Protein AF-A0AAW1HUA6-F1 (afdb_monomer_lite)

Radius of gyration: 13.7 Å; chains: 1; bounding box: 29×20×43 Å

Structure (mmCIF, N/CA/C/O backbone):
data_AF-A0AAW1HUA6-F1
#
_entry.id   AF-A0AAW1HUA6-F1
#
loop_
_atom_site.group_PDB
_atom_site.id
_atom_site.type_symbol
_atom_site.label_atom_id
_atom_site.label_alt_id
_atom_site.label_comp_id
_atom_site.label_asym_id
_atom_site.label_entity_id
_atom_site.label_seq_id
_atom_site.pdbx_PDB_ins_code
_atom_site.Cartn_x
_atom_site.Cartn_y
_atom_site.Cartn_z
_atom_site.occupancy
_atom_site.B_iso_or_equiv
_atom_site.auth_seq_id
_atom_site.auth_comp_id
_atom_site.auth_asym_id
_atom_site.auth_atom_id
_atom_site.pdbx_PDB_model_num
ATOM 1 N N . MET A 1 1 ? -6.044 -1.270 -16.016 1.00 58.56 1 MET A N 1
ATOM 2 C CA . MET A 1 1 ? -5.567 -0.918 -14.656 1.00 58.56 1 MET A CA 1
ATOM 3 C C . MET A 1 1 ? -6.030 0.449 -14.133 1.00 58.56 1 MET A C 1
ATOM 5 O O . MET A 1 1 ? -6.251 0.544 -12.938 1.00 58.56 1 MET A O 1
ATOM 9 N N . LYS A 1 2 ? -6.250 1.486 -14.968 1.00 59.06 2 LYS A N 1
ATOM 10 C CA . LYS A 1 2 ? -6.650 2.856 -14.539 1.00 59.06 2 LYS A CA 1
ATOM 11 C C . LYS A 1 2 ? -7.916 2.982 -13.655 1.00 59.06 2 LYS A C 1
ATOM 13 O O . LYS A 1 2 ? -8.217 4.087 -13.224 1.00 59.06 2 LYS A O 1
ATOM 18 N N . ARG A 1 3 ? -8.662 1.897 -13.417 1.00 75.44 3 ARG A N 1
ATOM 19 C CA . ARG A 1 3 ? -9.934 1.883 -12.672 1.00 75.44 3 ARG A CA 1
ATOM 20 C C . ARG A 1 3 ? -9.970 0.891 -11.501 1.00 75.44 3 ARG A C 1
ATOM 22 O O . ARG A 1 3 ? -11.034 0.696 -10.932 1.00 75.44 3 ARG A O 1
ATOM 29 N N . ARG A 1 4 ? -8.862 0.209 -11.176 1.00 88.94 4 ARG A N 1
ATOM 30 C CA . ARG A 1 4 ? -8.872 -0.785 -10.092 1.00 88.94 4 ARG A CA 1
ATOM 31 C C . ARG A 1 4 ? -8.689 -0.089 -8.745 1.00 88.94 4 ARG A C 1
ATOM 33 O O . ARG A 1 4 ? -7.599 0.390 -8.460 1.00 88.94 4 ARG A O 1
ATOM 40 N N . THR A 1 5 ? -9.745 -0.092 -7.942 1.00 94.62 5 THR A N 1
ATOM 41 C CA . THR A 1 5 ? -9.792 0.394 -6.555 1.00 94.62 5 THR A CA 1
ATOM 42 C C . THR A 1 5 ? -10.047 -0.762 -5.601 1.00 94.62 5 THR A C 1
ATOM 44 O O . THR A 1 5 ? -10.721 -1.706 -6.010 1.00 94.62 5 THR A O 1
ATOM 47 N N . GLN A 1 6 ? -9.544 -0.701 -4.368 1.00 95.50 6 GLN A N 1
ATOM 48 C CA . GLN A 1 6 ? -9.798 -1.679 -3.306 1.00 95.50 6 GLN A CA 1
ATOM 49 C C . GLN A 1 6 ? -11.311 -1.888 -3.124 1.00 95.50 6 GLN A C 1
ATOM 51 O O . GLN A 1 6 ? -12.061 -0.915 -3.018 1.00 95.50 6 GLN A O 1
ATOM 56 N N . GLY A 1 7 ? -11.756 -3.146 -3.133 1.00 93.50 7 GLY A N 1
ATOM 57 C CA . GLY A 1 7 ? -13.156 -3.503 -2.876 1.00 93.50 7 GLY A CA 1
ATOM 58 C C . GLY A 1 7 ? -13.559 -3.281 -1.412 1.00 93.50 7 GLY A C 1
ATOM 59 O O . GLY A 1 7 ? -12.698 -3.214 -0.539 1.00 93.50 7 GLY A O 1
ATOM 60 N N . SER A 1 8 ? -14.862 -3.194 -1.131 1.00 90.56 8 SER A N 1
ATOM 61 C CA . SER A 1 8 ? -15.401 -3.048 0.236 1.00 90.56 8 SER A CA 1
ATOM 62 C C . SER A 1 8 ? -14.985 -4.182 1.172 1.00 90.56 8 SER A C 1
ATOM 64 O O . SER A 1 8 ? -14.658 -3.930 2.328 1.00 90.56 8 SER A O 1
ATOM 66 N N . ASP A 1 9 ? -14.960 -5.404 0.642 1.00 90.88 9 ASP A N 1
ATOM 67 C CA . ASP A 1 9 ? -14.659 -6.640 1.377 1.00 90.88 9 ASP A CA 1
ATOM 68 C C . ASP A 1 9 ? -13.222 -7.124 1.136 1.00 90.88 9 ASP A C 1
ATOM 70 O O . ASP A 1 9 ? -12.806 -8.190 1.587 1.00 90.88 9 ASP A O 1
ATOM 74 N N . GLU A 1 10 ? -12.444 -6.344 0.387 1.00 94.44 10 GLU A N 1
ATOM 75 C CA . GLU A 1 10 ? -11.065 -6.665 0.072 1.00 94.44 10 GLU A CA 1
ATOM 76 C C . GLU A 1 10 ? -10.143 -6.057 1.125 1.00 94.44 10 GLU A C 1
ATOM 78 O O . GLU A 1 10 ? -10.090 -4.839 1.286 1.00 94.44 10 GLU A O 1
ATOM 83 N N . THR A 1 11 ? -9.355 -6.891 1.801 1.00 95.50 11 THR A N 1
ATOM 84 C CA . THR A 1 11 ? -8.294 -6.398 2.694 1.00 95.50 11 THR A CA 1
ATOM 85 C C . THR A 1 11 ? -7.204 -5.677 1.904 1.00 95.50 11 THR A C 1
ATOM 87 O O . THR A 1 11 ? -6.938 -5.984 0.735 1.00 95.50 11 THR A O 1
ATOM 90 N N . ILE A 1 12 ? -6.481 -4.766 2.548 1.00 95.31 12 ILE A N 1
ATOM 91 C CA . ILE A 1 12 ? -5.359 -4.067 1.920 1.00 95.31 12 ILE A CA 1
ATOM 92 C C . ILE A 1 12 ? -4.284 -5.052 1.453 1.00 95.31 12 ILE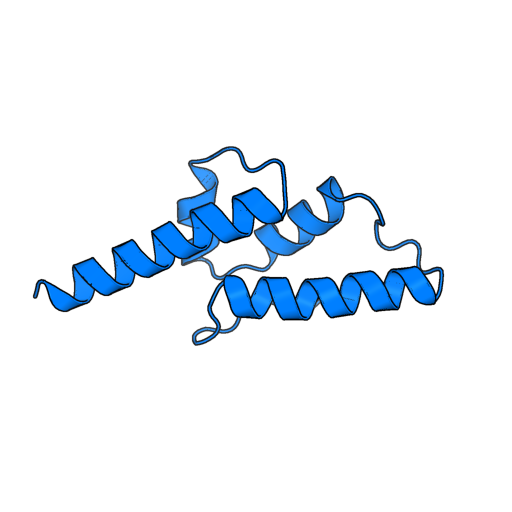 A C 1
ATOM 94 O O . ILE A 1 12 ? -3.656 -4.850 0.415 1.00 95.31 12 ILE A O 1
ATOM 98 N N . GLY A 1 13 ? -4.100 -6.153 2.187 1.00 95.19 13 GLY A N 1
ATOM 99 C CA . GLY A 1 13 ? -3.170 -7.218 1.826 1.00 95.19 13 GLY A CA 1
ATOM 100 C C . GLY A 1 13 ? -3.538 -7.887 0.502 1.00 95.19 13 GLY A C 1
ATOM 101 O O . GLY A 1 13 ? -2.662 -8.056 -0.348 1.00 95.19 13 GLY A O 1
ATOM 102 N N . MET A 1 14 ? -4.819 -8.219 0.315 1.00 95.94 14 MET A N 1
ATOM 103 C CA . MET A 1 14 ? -5.337 -8.799 -0.931 1.00 95.94 14 MET A CA 1
ATOM 104 C C . MET A 1 14 ? -5.187 -7.822 -2.095 1.00 95.94 14 MET A C 1
ATOM 106 O O . MET A 1 14 ? -4.610 -8.181 -3.123 1.00 95.94 14 MET A O 1
ATOM 110 N N . PHE A 1 15 ? -5.614 -6.572 -1.901 1.00 96.44 15 PHE A N 1
ATOM 111 C CA . PHE A 1 15 ? -5.509 -5.535 -2.923 1.00 96.44 15 PHE A CA 1
ATOM 112 C C . PHE A 1 15 ? -4.063 -5.338 -3.382 1.00 96.44 15 PHE A C 1
ATOM 114 O O . PHE A 1 15 ? -3.774 -5.405 -4.577 1.00 96.44 15 PHE A O 1
ATOM 121 N N . VAL A 1 16 ? -3.131 -5.150 -2.442 1.00 95.38 16 VAL A N 1
ATOM 122 C CA . VAL A 1 16 ? -1.715 -4.951 -2.773 1.00 95.38 16 VAL A CA 1
ATOM 123 C C . VAL A 1 16 ? -1.141 -6.176 -3.484 1.00 95.38 16 VAL A C 1
ATOM 125 O O . VAL A 1 16 ? -0.435 -6.002 -4.470 1.00 95.38 16 VAL A O 1
ATOM 128 N N . ALA A 1 17 ? -1.465 -7.399 -3.051 1.00 94.62 17 ALA A N 1
ATOM 129 C CA . ALA A 1 17 ? -0.980 -8.618 -3.703 1.00 94.62 17 ALA A CA 1
ATOM 130 C C . ALA A 1 17 ? -1.450 -8.725 -5.163 1.00 94.62 17 ALA A C 1
ATOM 132 O O . ALA A 1 17 ? -0.644 -8.977 -6.059 1.00 94.62 17 ALA A O 1
ATOM 133 N N . VAL A 1 18 ? -2.735 -8.467 -5.418 1.00 94.44 18 VAL A N 1
ATOM 134 C CA . VAL A 1 18 ? -3.301 -8.448 -6.775 1.00 94.44 18 VAL A CA 1
ATOM 135 C C . VAL A 1 18 ? -2.622 -7.378 -7.632 1.00 94.44 18 VAL A C 1
ATOM 137 O O . VAL A 1 18 ? -2.255 -7.631 -8.780 1.00 94.44 18 VAL A O 1
ATOM 140 N N . MET A 1 19 ? -2.422 -6.183 -7.079 1.00 92.94 19 MET A N 1
ATOM 141 C CA . MET A 1 19 ? -1.776 -5.084 -7.789 1.00 92.94 19 MET A CA 1
ATOM 142 C C . MET A 1 19 ? -0.296 -5.353 -8.075 1.00 92.94 19 MET A C 1
ATOM 144 O O . MET A 1 19 ? 0.152 -5.025 -9.170 1.00 92.94 19 MET A O 1
ATOM 148 N N . SER A 1 20 ? 0.438 -5.993 -7.160 1.00 91.25 20 SER A N 1
ATOM 149 C CA . SER A 1 20 ? 1.814 -6.451 -7.393 1.00 91.25 20 SER A CA 1
ATOM 150 C C . SER A 1 20 ? 1.897 -7.356 -8.619 1.00 91.25 20 SER A C 1
ATOM 152 O O . SER A 1 20 ? 2.671 -7.063 -9.522 1.00 91.25 20 SER A O 1
ATOM 154 N N . VAL A 1 21 ? 1.013 -8.354 -8.732 1.00 91.94 21 VAL A N 1
ATOM 155 C CA . VAL A 1 21 ? 0.968 -9.238 -9.912 1.00 91.94 21 VAL A CA 1
ATOM 156 C C . VAL A 1 21 ? 0.714 -8.452 -11.202 1.00 91.94 21 VAL A C 1
ATOM 158 O O . VAL A 1 21 ? 1.304 -8.753 -12.240 1.00 91.94 21 VAL A O 1
ATOM 161 N N . TYR A 1 22 ? -0.148 -7.431 -11.168 1.00 89.62 22 TYR A N 1
ATOM 162 C CA . TYR A 1 22 ? -0.357 -6.573 -12.335 1.00 89.62 22 TYR A CA 1
ATOM 163 C C . TYR A 1 22 ? 0.875 -5.738 -12.681 1.00 89.62 22 TYR A C 1
ATOM 165 O O . TYR A 1 22 ? 1.206 -5.640 -13.861 1.00 89.62 22 TYR A O 1
ATOM 173 N N . PHE A 1 23 ? 1.543 -5.146 -11.690 1.00 88.88 23 PHE A N 1
ATOM 174 C CA . PHE A 1 23 ? 2.766 -4.378 -11.918 1.00 88.88 23 PHE A CA 1
ATOM 175 C C . PHE A 1 23 ? 3.864 -5.248 -12.531 1.00 88.88 23 PHE A C 1
ATOM 177 O O . PHE A 1 23 ? 4.454 -4.844 -13.528 1.00 88.88 23 PHE A O 1
ATOM 184 N N . ASP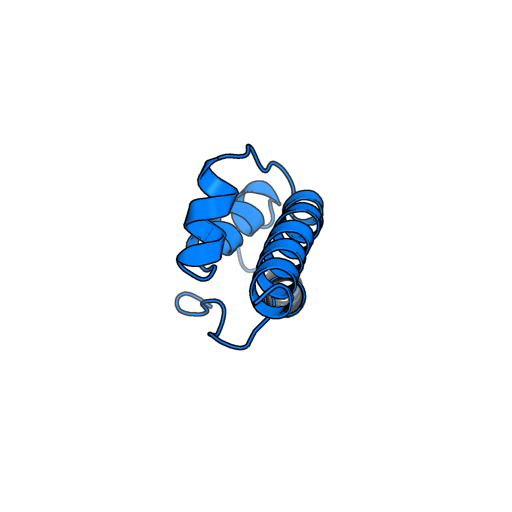 A 1 24 ? 4.060 -6.458 -12.013 1.00 88.25 24 ASP A N 1
ATOM 185 C CA . ASP A 1 24 ? 5.093 -7.375 -12.500 1.00 88.25 24 ASP A CA 1
ATOM 186 C C . ASP A 1 24 ? 4.805 -7.832 -13.942 1.00 88.25 24 ASP A C 1
ATOM 188 O O . ASP A 1 24 ? 5.704 -7.899 -14.777 1.00 88.25 24 ASP A O 1
ATOM 192 N N . ARG A 1 25 ? 3.531 -8.067 -14.294 1.00 88.69 25 ARG A N 1
ATOM 193 C CA . ARG A 1 25 ? 3.138 -8.364 -15.686 1.00 88.69 25 ARG A CA 1
ATOM 194 C C . ARG A 1 25 ? 3.349 -7.182 -16.625 1.00 88.69 25 ARG A C 1
ATOM 196 O O . ARG A 1 25 ? 3.753 -7.380 -17.765 1.00 88.69 25 ARG A O 1
ATOM 203 N N . LEU A 1 26 ? 3.038 -5.965 -16.176 1.00 85.38 26 LEU A N 1
ATOM 204 C CA . LEU A 1 26 ? 3.275 -4.754 -16.965 1.00 85.38 26 LEU A CA 1
ATOM 205 C C . LEU A 1 26 ? 4.768 -4.549 -17.220 1.00 85.38 26 LEU A C 1
ATOM 207 O O . LEU A 1 26 ? 5.148 -4.160 -18.324 1.00 85.38 26 LEU A O 1
ATOM 211 N N . GLU A 1 27 ? 5.589 -4.857 -16.221 1.00 84.00 27 GLU A N 1
ATOM 212 C CA . GLU A 1 27 ? 7.038 -4.800 -16.323 1.00 84.00 27 GLU A CA 1
ATOM 213 C C . GLU A 1 27 ? 7.582 -5.810 -17.341 1.00 84.00 27 GLU A C 1
ATOM 215 O O . GLU A 1 27 ? 8.365 -5.441 -18.213 1.00 84.00 27 GLU A O 1
ATOM 220 N N . GLN A 1 28 ? 7.082 -7.048 -17.322 1.00 85.75 28 GLN A N 1
ATOM 221 C CA . GLN A 1 28 ? 7.470 -8.090 -18.283 1.00 85.75 28 GLN A CA 1
ATOM 222 C C . GLN A 1 28 ? 7.179 -7.728 -19.746 1.00 85.75 28 GLN A C 1
ATOM 224 O O . GLN A 1 28 ? 7.931 -8.122 -20.632 1.00 85.75 28 GLN A O 1
ATOM 229 N N . ILE A 1 29 ? 6.099 -6.987 -20.016 1.00 86.19 29 ILE A N 1
ATOM 230 C CA . ILE A 1 29 ? 5.722 -6.585 -21.383 1.00 86.19 29 ILE A CA 1
ATOM 231 C C . ILE A 1 29 ? 6.334 -5.239 -21.808 1.00 86.19 29 ILE A C 1
ATOM 233 O O . ILE A 1 29 ? 5.938 -4.685 -22.833 1.00 86.19 29 ILE A O 1
ATOM 237 N N . GLY A 1 30 ? 7.260 -4.682 -21.019 1.00 79.00 30 GLY A N 1
ATOM 238 C CA . GLY A 1 30 ? 7.939 -3.423 -21.332 1.00 79.00 30 GLY A CA 1
ATOM 239 C C . GLY A 1 30 ? 7.048 -2.181 -21.216 1.00 79.00 30 GLY A C 1
ATOM 240 O O . GLY A 1 30 ? 7.355 -1.143 -21.809 1.00 79.00 30 GLY A O 1
ATOM 241 N N . CYS A 1 31 ? 5.933 -2.249 -20.477 1.00 75.31 31 CYS A N 1
ATOM 242 C CA . CYS A 1 31 ? 5.034 -1.109 -20.317 1.00 75.31 31 CYS A CA 1
ATOM 243 C C . CYS A 1 31 ? 5.672 -0.034 -19.417 1.00 75.31 31 CYS A C 1
ATOM 245 O O . CYS A 1 31 ? 5.998 -0.323 -18.271 1.00 75.31 31 CYS A O 1
ATOM 247 N N . PRO A 1 32 ? 5.757 1.237 -19.851 1.00 66.44 32 PRO A N 1
ATOM 248 C CA . PRO A 1 32 ? 6.397 2.313 -19.087 1.00 66.44 32 PRO A CA 1
ATOM 249 C C . PRO A 1 32 ? 5.610 2.780 -17.847 1.00 66.44 32 PRO A C 1
ATOM 251 O O . PRO A 1 32 ? 6.002 3.759 -17.207 1.00 66.44 32 PRO A O 1
ATOM 254 N N . LEU A 1 33 ? 4.492 2.125 -17.495 1.00 62.59 33 LEU A N 1
ATOM 255 C CA . LEU A 1 33 ? 3.817 2.383 -16.221 1.00 62.59 33 LEU A CA 1
ATOM 256 C C . LEU A 1 33 ? 4.796 2.085 -15.082 1.00 62.59 33 LEU A C 1
ATOM 258 O O . LEU A 1 33 ? 5.542 1.115 -15.133 1.00 62.59 33 LEU A O 1
ATOM 262 N N . PRO A 1 34 ? 4.862 2.968 -14.086 1.00 61.38 34 PRO A N 1
ATOM 263 C CA . PRO A 1 34 ? 6.143 3.373 -13.553 1.00 61.38 34 PRO A CA 1
ATOM 264 C C . PRO A 1 34 ? 6.757 2.240 -12.734 1.00 61.38 34 PRO A C 1
ATOM 266 O O . PRO A 1 34 ? 6.285 1.913 -11.646 1.00 61.38 34 PRO A O 1
ATOM 269 N N . T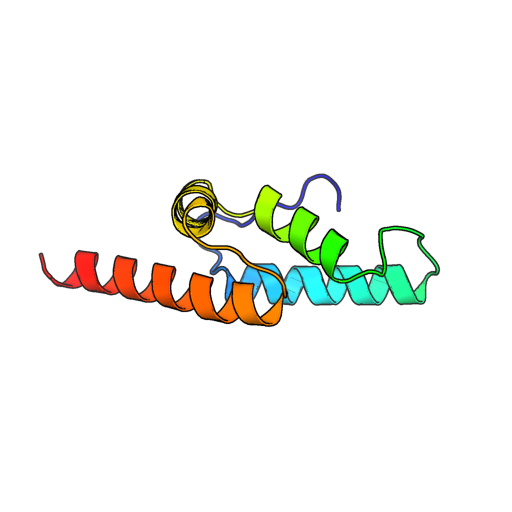YR A 1 35 ? 7.827 1.664 -13.285 1.00 64.12 35 TYR A N 1
ATOM 270 C CA . TYR A 1 35 ? 8.622 0.596 -12.677 1.00 64.12 35 TYR A CA 1
ATOM 271 C C . TYR A 1 35 ? 9.059 0.939 -11.250 1.00 64.12 35 TYR A C 1
ATOM 273 O O . TYR A 1 35 ? 9.207 0.060 -10.406 1.00 64.12 35 TYR A O 1
ATOM 281 N N . HIS A 1 36 ? 9.206 2.233 -10.965 1.00 81.00 36 HIS A N 1
ATOM 282 C CA . HIS A 1 36 ? 9.643 2.741 -9.679 1.00 81.00 36 HIS A CA 1
ATOM 283 C C . HIS A 1 36 ? 8.611 2.516 -8.572 1.00 81.00 36 HIS A C 1
ATOM 285 O O . HIS A 1 36 ? 7.439 2.893 -8.676 1.00 81.00 36 HIS A O 1
ATOM 291 N N . GLU A 1 37 ? 9.096 1.978 -7.455 1.00 86.81 37 GLU A N 1
ATOM 292 C CA . GLU A 1 37 ? 8.316 1.707 -6.249 1.00 86.81 37 GLU A CA 1
ATOM 293 C C . GLU A 1 37 ? 7.500 2.920 -5.787 1.00 86.81 37 GLU A C 1
ATOM 295 O O . GLU A 1 37 ? 6.324 2.783 -5.458 1.00 86.81 37 GLU A O 1
ATOM 300 N N . SER A 1 38 ? 8.073 4.123 -5.852 1.00 89.19 38 SER A N 1
ATOM 301 C CA . SER A 1 38 ? 7.396 5.368 -5.466 1.00 89.19 38 SER A CA 1
ATOM 302 C C . SER A 1 38 ? 6.099 5.607 -6.238 1.00 89.19 38 SER A C 1
ATOM 304 O O . SER A 1 38 ? 5.138 6.179 -5.722 1.00 89.19 38 SER A O 1
ATOM 306 N N . ALA A 1 39 ? 6.039 5.154 -7.481 1.00 88.75 39 ALA A N 1
ATOM 307 C CA . ALA A 1 39 ? 4.896 5.355 -8.338 1.00 88.75 39 ALA A CA 1
ATOM 308 C C . ALA A 1 39 ? 3.892 4.196 -8.249 1.00 88.75 39 ALA A C 1
ATOM 310 O O . ALA A 1 39 ? 2.684 4.452 -8.276 1.00 88.75 39 ALA A O 1
ATOM 311 N N . ARG A 1 40 ? 4.366 2.957 -8.021 1.00 90.88 40 ARG A N 1
ATOM 312 C CA . ARG A 1 40 ? 3.514 1.845 -7.556 1.00 90.88 40 ARG A CA 1
ATOM 313 C C . ARG A 1 40 ? 2.800 2.247 -6.263 1.00 90.88 40 ARG A C 1
ATOM 315 O O . ARG A 1 40 ? 1.583 2.126 -6.168 1.00 90.88 40 ARG A O 1
ATOM 322 N N . LEU A 1 41 ? 3.532 2.822 -5.311 1.00 93.94 41 LEU A N 1
ATOM 323 C CA . LEU A 1 41 ? 3.009 3.283 -4.030 1.00 93.94 41 LEU A CA 1
ATOM 324 C C . LEU A 1 41 ? 1.973 4.402 -4.191 1.00 93.94 41 LEU A C 1
ATOM 326 O O . LEU A 1 41 ? 0.874 4.289 -3.652 1.00 93.94 41 LEU A O 1
ATOM 330 N N . LYS A 1 42 ? 2.270 5.440 -4.985 1.00 92.12 42 LYS A N 1
ATOM 331 C CA . LYS A 1 42 ? 1.293 6.497 -5.316 1.00 92.12 42 LYS A CA 1
ATOM 332 C C . LYS A 1 42 ? 0.016 5.925 -5.927 1.00 92.12 42 LYS A C 1
ATOM 334 O O . LYS A 1 42 ? -1.079 6.371 -5.586 1.00 92.12 42 LYS A O 1
ATOM 339 N N . PHE A 1 43 ? 0.145 4.944 -6.824 1.00 92.44 43 PHE A N 1
ATOM 340 C CA . PHE A 1 43 ? -1.010 4.276 -7.410 1.00 92.44 43 PHE A CA 1
ATOM 341 C C . PHE A 1 43 ? -1.811 3.529 -6.343 1.00 92.44 43 PHE A C 1
ATOM 343 O O . PHE A 1 43 ? -3.023 3.709 -6.274 1.00 92.44 43 PHE A O 1
ATOM 350 N N . LEU A 1 44 ? -1.156 2.721 -5.510 1.00 94.69 44 LEU A N 1
ATOM 351 C CA . LEU A 1 44 ? -1.817 1.955 -4.457 1.00 94.69 44 LEU A CA 1
ATOM 352 C C . LEU A 1 44 ? -2.578 2.882 -3.508 1.00 94.69 44 LEU A C 1
ATOM 354 O O . LEU A 1 44 ? -3.788 2.727 -3.390 1.00 94.69 44 LEU A O 1
ATOM 358 N N . LEU A 1 45 ? -1.910 3.889 -2.933 1.00 95.19 45 LEU A N 1
ATOM 359 C CA . LEU A 1 45 ? -2.494 4.827 -1.966 1.00 95.19 45 LEU A CA 1
ATOM 360 C C . LEU A 1 45 ? -3.759 5.515 -2.497 1.00 95.19 45 LEU A C 1
ATOM 362 O O . LEU A 1 45 ? -4.770 5.551 -1.806 1.00 95.19 45 LEU A O 1
ATOM 366 N N . ARG A 1 46 ? -3.743 5.997 -3.747 1.00 94.00 46 ARG A N 1
ATOM 367 C CA . ARG A 1 46 ? -4.899 6.676 -4.365 1.00 94.00 46 ARG A CA 1
ATOM 368 C C . ARG A 1 46 ? -6.095 5.750 -4.617 1.00 94.00 46 ARG A C 1
ATOM 370 O O . ARG A 1 46 ? -7.201 6.226 -4.850 1.00 94.00 46 ARG A O 1
ATOM 377 N N . ASN A 1 47 ? -5.868 4.440 -4.654 1.00 95.38 47 ASN A N 1
ATOM 378 C CA . ASN A 1 47 ? -6.872 3.451 -5.032 1.00 95.38 47 ASN A CA 1
ATOM 379 C C . ASN A 1 47 ? -7.327 2.579 -3.853 1.00 95.38 47 ASN A C 1
ATOM 381 O O . ASN A 1 47 ? -8.079 1.634 -4.071 1.00 95.38 47 ASN A O 1
ATOM 385 N N . LEU A 1 48 ? -6.914 2.884 -2.622 1.00 96.38 48 LEU A N 1
ATOM 386 C CA . LEU A 1 48 ? -7.441 2.237 -1.416 1.00 96.38 48 LEU A CA 1
ATOM 387 C C . LEU A 1 48 ? -8.883 2.661 -1.126 1.00 96.38 48 LEU A C 1
ATOM 389 O O . LEU A 1 48 ? -9.385 3.622 -1.711 1.00 96.38 48 LEU A O 1
ATOM 393 N N . THR A 1 49 ? -9.539 1.981 -0.185 1.00 95.31 49 THR A N 1
ATOM 394 C CA . THR A 1 49 ? -10.831 2.441 0.339 1.00 95.31 49 THR A CA 1
ATOM 395 C C . THR A 1 49 ? -10.696 3.820 1.003 1.00 95.31 49 THR A C 1
ATOM 397 O O . THR A 1 49 ? -9.637 4.118 1.564 1.00 95.31 49 THR A O 1
ATOM 400 N N . PRO A 1 50 ? -11.751 4.660 1.011 1.00 94.94 50 PRO A N 1
ATOM 401 C CA . PRO A 1 50 ? -11.702 5.975 1.657 1.00 94.94 50 PRO A CA 1
ATOM 402 C C . PRO A 1 50 ? -11.2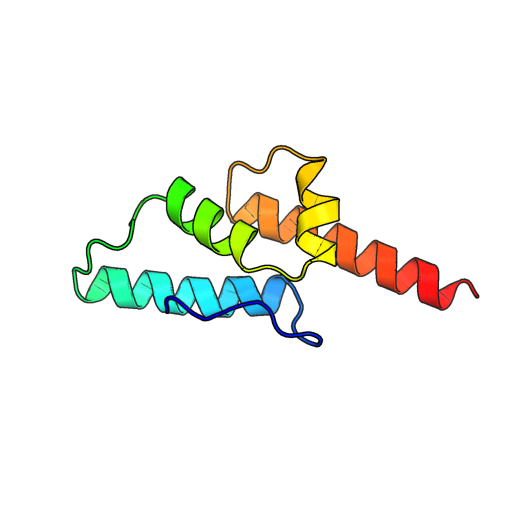45 5.923 3.121 1.00 94.94 50 PRO A C 1
ATOM 404 O O . PRO A 1 50 ? -10.449 6.754 3.547 1.00 94.94 50 PRO A O 1
ATOM 407 N N . TYR A 1 51 ? -11.678 4.898 3.864 1.00 93.44 51 TYR A N 1
ATOM 408 C CA . TYR A 1 51 ? -11.250 4.672 5.245 1.00 93.44 51 TYR A CA 1
ATOM 409 C C . TYR A 1 51 ? -9.730 4.482 5.351 1.00 93.44 51 TYR A C 1
ATOM 411 O O . TYR A 1 51 ? -9.067 5.208 6.089 1.00 93.44 51 TYR A O 1
ATOM 419 N N . ASN A 1 52 ? -9.157 3.559 4.571 1.00 94.88 52 ASN A N 1
ATOM 420 C CA . ASN A 1 52 ? -7.714 3.320 4.587 1.00 94.88 52 ASN A CA 1
ATOM 421 C C . ASN A 1 52 ? -6.930 4.553 4.112 1.00 94.88 52 ASN A C 1
ATOM 423 O O . ASN A 1 52 ? -5.889 4.861 4.686 1.00 94.88 52 ASN A O 1
ATOM 427 N N . GLN A 1 53 ? -7.432 5.292 3.114 1.00 95.38 53 GLN A N 1
ATOM 428 C CA . GLN A 1 53 ? -6.811 6.545 2.664 1.00 95.38 53 GLN A CA 1
ATOM 429 C C . GLN A 1 53 ? -6.731 7.581 3.789 1.00 95.38 53 GLN A C 1
ATOM 431 O O . GLN A 1 53 ? -5.675 8.175 4.002 1.00 95.38 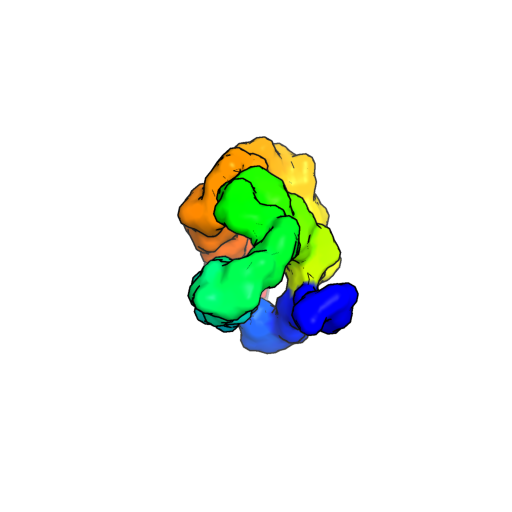53 GLN A O 1
ATOM 436 N N . GLN A 1 54 ? -7.826 7.772 4.528 1.00 95.44 54 GLN A N 1
ATOM 437 C CA . GLN A 1 54 ? -7.883 8.716 5.639 1.00 95.44 54 GLN A CA 1
ATOM 438 C C . GLN A 1 54 ? -6.903 8.328 6.751 1.00 95.44 54 GLN A C 1
ATOM 440 O O . GLN A 1 54 ? -6.108 9.165 7.171 1.00 95.44 54 GLN A O 1
ATOM 445 N N . GLN A 1 55 ? -6.899 7.064 7.180 1.00 94.38 55 GLN A N 1
ATOM 446 C CA . GLN A 1 55 ? -6.000 6.593 8.241 1.00 94.38 55 GLN A CA 1
ATOM 447 C C . GLN A 1 55 ? -4.523 6.704 7.834 1.00 94.38 55 GLN A C 1
ATOM 449 O O . GLN A 1 55 ? -3.683 7.145 8.615 1.00 94.38 55 GLN A O 1
ATOM 454 N N . LEU A 1 56 ? -4.201 6.366 6.583 1.00 94.50 56 LEU A N 1
ATOM 455 C CA . LEU A 1 56 ? -2.831 6.429 6.074 1.00 94.50 56 LEU A CA 1
ATOM 456 C C . LEU A 1 56 ? -2.349 7.855 5.790 1.00 94.50 56 LEU A C 1
ATOM 458 O O . LEU A 1 56 ? -1.143 8.069 5.773 1.00 94.50 56 LEU A O 1
ATOM 462 N N . SER A 1 57 ? -3.238 8.838 5.615 1.00 92.75 57 SER A N 1
ATOM 463 C CA . SER A 1 57 ? -2.832 10.245 5.445 1.00 92.75 57 SER A CA 1
ATOM 464 C C . SER A 1 57 ? -2.127 10.840 6.670 1.00 92.75 57 SER A C 1
ATOM 466 O O . SER A 1 57 ? -1.434 11.847 6.550 1.00 92.75 57 SER A O 1
ATOM 468 N N . LEU A 1 58 ? -2.261 10.193 7.832 1.00 91.12 58 LEU A N 1
ATOM 469 C CA . LEU A 1 58 ? -1.615 10.584 9.085 1.00 91.12 58 LEU A CA 1
ATOM 470 C C . LEU A 1 58 ? -0.176 10.056 9.205 1.00 91.12 58 LEU A C 1
ATOM 472 O O . LEU A 1 58 ? 0.514 10.368 10.174 1.00 91.12 58 LEU A O 1
ATOM 476 N N . VAL A 1 59 ? 0.279 9.235 8.252 1.00 92.75 59 VAL A N 1
ATOM 477 C CA . VAL A 1 59 ? 1.566 8.537 8.316 1.00 92.75 59 VAL A CA 1
ATOM 478 C C . VAL A 1 59 ? 2.317 8.687 6.998 1.00 92.75 59 VAL A C 1
ATOM 480 O O . VAL A 1 59 ? 1.777 8.474 5.915 1.00 92.75 59 VAL A O 1
ATOM 483 N N . THR A 1 60 ? 3.614 8.980 7.072 1.00 93.56 60 THR A N 1
ATOM 484 C CA . THR A 1 60 ? 4.476 8.961 5.886 1.00 93.56 60 THR A CA 1
ATOM 485 C C . THR A 1 60 ? 4.801 7.520 5.501 1.00 93.56 60 THR A C 1
ATOM 487 O O . THR A 1 60 ? 5.563 6.837 6.190 1.00 93.56 60 THR A O 1
ATOM 490 N N . ILE A 1 61 ? 4.237 7.064 4.382 1.00 95.38 61 ILE A N 1
ATOM 491 C CA . ILE A 1 61 ? 4.527 5.757 3.786 1.00 95.38 61 ILE A CA 1
ATOM 492 C C . ILE A 1 61 ? 5.511 5.940 2.631 1.00 95.38 61 ILE A C 1
ATOM 494 O O . ILE A 1 61 ? 5.237 6.700 1.701 1.00 95.38 61 ILE A O 1
ATOM 498 N N . THR A 1 62 ? 6.645 5.241 2.674 1.00 94.25 62 THR A N 1
ATOM 499 C CA . THR A 1 62 ? 7.716 5.353 1.666 1.00 94.25 62 THR A CA 1
ATOM 500 C C . THR A 1 62 ? 7.921 4.086 0.842 1.00 94.25 62 THR A C 1
ATOM 502 O O . THR A 1 62 ? 8.529 4.164 -0.223 1.00 94.25 62 THR A O 1
ATOM 505 N N . SER A 1 63 ? 7.372 2.945 1.274 1.00 95.25 63 SER A N 1
ATOM 506 C CA . SER A 1 63 ? 7.490 1.660 0.574 1.00 95.25 63 SER A CA 1
ATOM 507 C C . SER A 1 63 ? 6.177 0.878 0.532 1.00 95.25 63 SER A C 1
ATOM 509 O O . SER A 1 63 ? 5.265 1.079 1.345 1.00 95.25 63 SER A O 1
ATOM 511 N N . VAL A 1 64 ? 6.077 -0.060 -0.413 1.00 94.12 64 VAL A N 1
ATOM 512 C CA . VAL A 1 64 ? 4.907 -0.955 -0.520 1.00 94.12 64 VAL A CA 1
ATOM 513 C C . VAL A 1 64 ? 4.841 -1.917 0.669 1.00 94.12 64 VAL A C 1
ATOM 515 O O . VAL A 1 64 ? 3.757 -2.275 1.136 1.00 94.12 64 VAL A O 1
ATOM 518 N N . GLU A 1 65 ? 5.989 -2.321 1.206 1.00 94.62 65 GLU A N 1
ATOM 519 C CA . GLU A 1 65 ? 6.047 -3.158 2.403 1.00 94.62 65 GLU A CA 1
ATOM 520 C C . GLU A 1 65 ? 5.493 -2.427 3.631 1.00 94.62 65 GLU A C 1
ATOM 522 O O . GLU A 1 65 ? 4.653 -2.975 4.355 1.00 94.62 65 GLU A O 1
ATOM 527 N N . GLN A 1 66 ? 5.902 -1.171 3.831 1.00 96.00 66 GLN A N 1
ATOM 528 C CA . GLN A 1 66 ? 5.395 -0.344 4.920 1.00 96.00 66 GLN A CA 1
ATOM 529 C C . GLN A 1 66 ? 3.883 -0.143 4.787 1.00 96.00 66 GLN A C 1
ATOM 531 O O . GLN A 1 66 ? 3.169 -0.297 5.779 1.00 96.00 66 GLN A O 1
ATOM 536 N N . LEU A 1 67 ? 3.380 0.100 3.569 1.00 96.75 67 LEU A N 1
ATOM 537 C CA . LEU A 1 67 ? 1.942 0.175 3.300 1.00 96.75 67 LEU A CA 1
ATOM 538 C C . LEU A 1 67 ? 1.208 -1.084 3.782 1.00 96.75 67 LEU A C 1
ATOM 540 O O . LEU A 1 67 ? 0.214 -0.987 4.500 1.00 96.75 67 LEU A O 1
ATOM 544 N N . LYS A 1 68 ? 1.708 -2.272 3.421 1.00 96.06 68 LYS A N 1
ATOM 545 C CA . LYS A 1 68 ? 1.108 -3.550 3.841 1.00 96.06 68 LYS A CA 1
ATOM 546 C C . LYS A 1 68 ? 1.124 -3.708 5.357 1.00 96.06 68 LYS A C 1
ATOM 548 O O . LYS A 1 68 ? 0.164 -4.221 5.924 1.00 96.06 68 LYS A O 1
ATOM 553 N N . LYS A 1 69 ? 2.218 -3.318 6.015 1.00 96.06 69 LYS A N 1
ATOM 554 C CA . LYS A 1 69 ? 2.352 -3.427 7.470 1.00 96.06 69 LYS A CA 1
ATOM 555 C C . LYS A 1 69 ? 1.353 -2.518 8.184 1.00 96.06 69 LYS A C 1
ATOM 557 O O . LYS A 1 69 ? 0.553 -3.024 8.965 1.00 96.06 69 LYS A O 1
ATOM 562 N N . VAL A 1 70 ? 1.374 -1.221 7.879 1.00 96.31 70 VAL A N 1
ATOM 563 C CA . VAL A 1 70 ? 0.528 -0.215 8.542 1.00 96.31 70 VAL A CA 1
ATOM 564 C C . VAL A 1 70 ? -0.946 -0.442 8.216 1.00 96.31 70 VAL A C 1
ATOM 566 O O . VAL A 1 70 ? -1.782 -0.443 9.112 1.00 9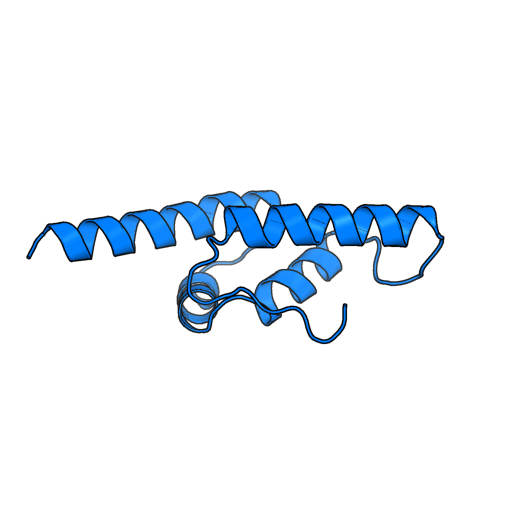6.31 70 VAL A O 1
ATOM 569 N N . GLY A 1 71 ? -1.278 -0.726 6.956 1.00 95.88 71 GLY A N 1
ATOM 570 C CA . GLY A 1 71 ? -2.660 -0.987 6.560 1.00 95.88 71 GLY A CA 1
ATOM 571 C C . GLY A 1 71 ? -3.276 -2.198 7.264 1.00 95.88 71 GLY A C 1
ATOM 572 O O . GLY A 1 71 ? -4.420 -2.133 7.698 1.00 95.88 71 GLY A O 1
ATOM 573 N N . ARG A 1 72 ? -2.514 -3.285 7.453 1.00 95.12 72 ARG A N 1
ATOM 574 C CA . ARG A 1 72 ? -3.002 -4.434 8.235 1.00 95.12 72 ARG A CA 1
ATOM 575 C C . ARG A 1 72 ? -3.245 -4.079 9.699 1.00 95.12 72 ARG A C 1
ATOM 577 O O . ARG A 1 72 ? -4.203 -4.578 10.273 1.00 95.12 72 ARG A O 1
ATOM 584 N N . GLN A 1 73 ? -2.403 -3.235 10.296 1.00 95.19 73 GLN A N 1
ATOM 585 C CA . GLN A 1 73 ? -2.605 -2.773 11.673 1.00 95.19 73 GLN A CA 1
ATOM 586 C C . GLN A 1 73 ? -3.890 -1.945 11.800 1.00 95.19 73 GLN A C 1
ATOM 588 O O . GLN A 1 73 ? -4.645 -2.145 12.744 1.00 95.19 73 GLN A O 1
ATOM 593 N N . ILE A 1 74 ? -4.172 -1.078 10.822 1.00 94.31 74 ILE A N 1
ATOM 594 C CA . ILE A 1 74 ? -5.421 -0.306 10.743 1.00 94.31 74 ILE A CA 1
ATOM 595 C C . ILE A 1 74 ? -6.639 -1.239 10.651 1.00 94.31 74 ILE A C 1
ATOM 597 O O . ILE A 1 74 ? -7.599 -1.087 11.404 1.00 94.31 74 ILE A O 1
ATOM 601 N N . GLU A 1 75 ? -6.598 -2.236 9.764 1.00 94.00 75 GLU A N 1
ATOM 602 C CA . GLU A 1 75 ? -7.695 -3.201 9.606 1.00 94.00 75 GLU A CA 1
ATOM 603 C C . GLU A 1 75 ? -7.911 -4.048 10.871 1.00 94.00 75 GLU A C 1
ATOM 605 O O . GLU A 1 75 ? -9.053 -4.286 11.266 1.00 94.00 75 GLU A O 1
ATOM 610 N N . GLN A 1 76 ? -6.831 -4.454 11.546 1.00 93.44 76 GLN A N 1
ATOM 611 C CA . GLN A 1 76 ? -6.889 -5.175 12.822 1.00 93.44 76 GLN A CA 1
ATOM 612 C C . GLN A 1 76 ? -7.468 -4.319 13.953 1.00 93.44 76 GLN A C 1
ATOM 614 O O . GLN A 1 76 ? -8.300 -4.812 14.716 1.00 93.44 76 GLN A O 1
ATOM 619 N N . ALA A 1 77 ? -7.061 -3.051 14.058 1.00 91.31 77 ALA A N 1
ATOM 620 C CA . ALA A 1 77 ? -7.600 -2.121 15.047 1.00 91.31 77 ALA A CA 1
ATOM 621 C C . ALA A 1 77 ? -9.113 -1.937 14.854 1.00 91.31 77 ALA A C 1
ATOM 623 O O . ALA A 1 77 ? -9.878 -2.138 15.793 1.00 91.31 77 ALA A O 1
ATOM 624 N N . ARG A 1 78 ? -9.555 -1.709 13.610 1.00 88.44 78 ARG A N 1
ATOM 625 C CA . ARG A 1 78 ? -10.978 -1.591 13.262 1.00 88.44 78 ARG A CA 1
ATOM 626 C C . ARG A 1 78 ? -11.785 -2.842 13.619 1.00 88.44 78 ARG A C 1
ATOM 628 O O . ARG A 1 78 ? -12.891 -2.734 14.140 1.00 88.44 78 ARG A O 1
ATOM 635 N N . ALA A 1 79 ? -11.255 -4.030 13.324 1.00 85.81 79 ALA A N 1
ATOM 636 C CA . ALA A 1 79 ? -11.918 -5.287 13.672 1.00 85.81 79 ALA A CA 1
ATOM 637 C C . ALA A 1 79 ? -12.010 -5.488 15.194 1.00 85.81 79 ALA A C 1
ATOM 639 O O . ALA A 1 79 ? -12.985 -6.047 15.687 1.00 85.81 79 ALA A O 1
ATOM 640 N N . SER A 1 80 ? -11.007 -5.020 15.939 1.00 83.69 80 SER A N 1
ATOM 641 C CA . SER A 1 80 ? -10.966 -5.135 17.401 1.00 83.69 80 SER A CA 1
ATOM 642 C C . SER A 1 80 ? -11.954 -4.182 18.076 1.00 83.69 80 SER A C 1
ATOM 644 O O . SER A 1 80 ? -12.640 -4.594 19.004 1.00 83.69 80 SER A O 1
ATOM 646 N N . GLU A 1 81 ? -12.085 -2.948 17.579 1.00 75.00 81 GLU A N 1
ATOM 647 C CA . GLU A 1 81 ? -13.090 -1.976 18.040 1.00 75.00 81 GLU A CA 1
ATOM 648 C C . GLU A 1 81 ? -14.521 -2.496 17.857 1.00 75.00 81 GLU A C 1
ATOM 650 O O . GLU A 1 81 ? -15.365 -2.308 18.727 1.00 75.00 81 GLU A O 1
ATOM 655 N N . PHE A 1 82 ? -14.787 -3.197 16.752 1.00 68.50 82 PHE A N 1
ATOM 656 C CA . PHE A 1 82 ? -16.109 -3.763 16.480 1.00 68.50 82 PHE A CA 1
ATOM 657 C C . PHE A 1 82 ? -16.466 -4.943 17.400 1.00 68.50 82 PHE A C 1
ATOM 659 O O . PHE A 1 82 ? -17.636 -5.158 17.681 1.00 68.50 82 PHE A O 1
ATOM 666 N N . ASN A 1 83 ? -15.471 -5.694 17.884 1.00 61.38 83 ASN A N 1
ATOM 667 C CA . ASN A 1 83 ? -15.670 -6.829 18.796 1.00 61.38 83 ASN A CA 1
ATOM 668 C C . ASN A 1 83 ? -15.733 -6.425 20.282 1.00 61.38 83 ASN A C 1
ATOM 670 O O . ASN A 1 83 ? -15.917 -7.288 21.138 1.00 61.38 83 ASN A O 1
ATOM 674 N N . ALA A 1 84 ? -15.515 -5.146 20.599 1.00 58.62 84 ALA A N 1
ATOM 675 C CA . ALA A 1 84 ? -15.517 -4.620 21.965 1.00 58.62 84 ALA A CA 1
ATOM 676 C C . ALA A 1 84 ? -16.877 -4.024 22.395 1.00 58.62 84 ALA A C 1
ATOM 678 O O . ALA A 1 84 ? -16.972 -3.470 23.492 1.00 58.62 84 ALA A O 1
ATOM 679 N N . ILE A 1 85 ? -17.899 -4.125 21.537 1.00 49.81 85 ILE A N 1
ATOM 680 C CA . ILE A 1 85 ? -19.285 -3.660 21.731 1.00 49.81 85 ILE A CA 1
ATOM 681 C C . ILE A 1 85 ? -20.204 -4.882 21.732 1.00 49.81 85 ILE A C 1
ATOM 683 O O . ILE A 1 85 ? -21.126 -4.915 22.577 1.00 49.81 85 ILE A O 1
#

pLDDT: mean 88.12, std 11.11, range [49.81, 96.75]

Organism: Popillia japonica (NCBI:txid7064)

Secondary structure (DSSP, 8-state):
-TT----TT--HHHHHHHHHHHHHHHHHTT--S--SHHHHHHHHHHTS-HHHHHHHTTS---SHHHHHHHHHHHHHHHHHHHTT-

Foldseek 3Di:
DVPAAADPPHQLLRSLVVLVVVLVVCVVVVNVQPVDQQNSVVVSLVRYDPQLNVQCVVDDDDGSVSSNVVSVVSVVVVVVVVVVD

Sequence (85 aa):
MKRRTQGSDETIGMFVAVMSVYFDRLEQIGCPLPYHESARLKFLLRNLTPYNQQQLSLVTITSVEQLKKVGRQIEQARASEFNAI